Protein AF-A0A915AZ30-F1 (afdb_monomer_lite)

InterPro domains:
  IPR016017 GDNF/GAS1 [PF02351] (25-98)

Secondary structure (DSSP, 8-state):
-TTHHHHHHHHHHTT--TTTSPPBHHHHHHHHHHSHHHHHHHHHHHHHHHHHHHTT---HHHHHHHHHHHTSTTHHHHHT-B--TTS-HHHHHIIIIIIHHHHS-------------------------------------HHHHHHHHHHHHHHHHHHHH-

Radius of gyration: 26.69 Å; chains: 1; bounding box: 42×58×84 Å

Foldseek 3Di:
DVVVVVVVVVCVVVVVDPVPRQAALVNLVVQLCVDPQLVVLVVVLCVPPQVCLQVLHDDPVSLVSLVSSCPDPSNVSNLRHDDDPPDDPVSCCSVVRRNVSNPDPPPPPPPPPDPDDDDDDDDDDDDDDDDPDPPDDDPDPVVVVVVVVVVVVVVVVVVVVD

Sequence (162 aa):
DASCIPGRHELEICHLLVSRSPVHCNLAKLACEADLQCNAKWEVFVSECEADATHAQCNKKCRDRLAQTFATKQGAALAQCTCTTRDDKLCENLKNVVLRACTTPVVQEVTPMDNSVIEHAPSGTVSPNDSTGSATLPVVPHFVAFASLCVLLLFRWSLSIY

pLDDT: mean 76.43, std 20.73, range [31.33, 98.31]

Organism: Parascaris univalens (NCBI:txid6257)

Structure (mmCIF, N/CA/C/O backbone):
data_AF-A0A915AZ30-F1
#
_entry.id   AF-A0A915AZ30-F1
#
loop_
_atom_site.group_PDB
_atom_site.id
_atom_site.type_symbol
_atom_site.label_atom_id
_atom_site.label_alt_id
_atom_site.label_comp_id
_atom_site.label_asym_id
_atom_site.label_entity_id
_atom_site.label_seq_id
_atom_site.pdbx_PDB_ins_code
_atom_site.Cartn_x
_atom_site.Cartn_y
_atom_site.Cartn_z
_atom_site.occupancy
_atom_site.B_iso_or_equiv
_atom_site.auth_seq_id
_atom_site.auth_comp_id
_atom_site.auth_asym_id
_atom_site.auth_atom_id
_atom_site.pdbx_PDB_model_num
ATOM 1 N N . ASP A 1 1 ? 13.829 -17.449 -25.001 1.00 70.75 1 ASP A N 1
ATOM 2 C CA . ASP A 1 1 ? 14.588 -17.329 -26.254 1.00 70.75 1 ASP A CA 1
ATOM 3 C C . ASP A 1 1 ? 15.964 -16.738 -25.975 1.00 70.75 1 ASP A C 1
ATOM 5 O O . ASP A 1 1 ? 16.046 -15.789 -25.197 1.00 70.75 1 ASP A O 1
ATOM 9 N N . ALA A 1 2 ? 17.038 -17.311 -26.524 1.00 78.62 2 ALA A N 1
ATOM 10 C CA . ALA A 1 2 ? 18.416 -16.864 -26.250 1.00 78.62 2 ALA A CA 1
ATOM 11 C C . ALA A 1 2 ? 18.699 -15.459 -26.822 1.00 78.62 2 ALA A C 1
ATOM 13 O O . ALA A 1 2 ? 19.493 -14.699 -26.273 1.00 78.62 2 ALA A O 1
ATOM 14 N N . SER A 1 3 ? 17.958 -15.083 -27.863 1.00 84.69 3 SER A N 1
ATOM 15 C CA . SER A 1 3 ? 17.921 -13.748 -28.467 1.00 84.69 3 SER A CA 1
ATOM 16 C C . SER A 1 3 ? 17.399 -12.653 -27.525 1.00 84.69 3 SER A C 1
ATOM 18 O O . SER A 1 3 ? 17.733 -11.485 -27.694 1.00 84.69 3 SER A O 1
ATOM 20 N N . CYS A 1 4 ? 16.617 -13.010 -26.501 1.00 85.81 4 CYS A N 1
ATOM 21 C CA . CYS A 1 4 ? 16.053 -12.060 -25.536 1.00 85.81 4 CYS A CA 1
ATOM 22 C C . CYS A 1 4 ? 17.045 -11.677 -24.416 1.00 85.81 4 CYS A C 1
ATOM 24 O O . CYS A 1 4 ? 16.866 -10.659 -23.749 1.00 85.81 4 CYS A O 1
ATOM 26 N N . ILE A 1 5 ? 18.101 -12.471 -24.197 1.00 86.06 5 ILE A N 1
ATOM 27 C CA . ILE A 1 5 ? 19.036 -12.296 -23.072 1.00 86.06 5 ILE A CA 1
ATOM 28 C C . ILE A 1 5 ? 19.801 -10.960 -23.138 1.00 86.06 5 ILE A C 1
ATOM 30 O O . ILE A 1 5 ? 19.812 -10.268 -22.118 1.00 86.06 5 ILE A O 1
ATOM 34 N N . PRO A 1 6 ? 20.390 -10.551 -24.285 1.00 86.94 6 PRO A N 1
ATOM 35 C CA . PRO A 1 6 ? 21.148 -9.302 -24.360 1.00 86.94 6 PRO A CA 1
ATOM 36 C C . PRO A 1 6 ? 20.247 -8.085 -24.145 1.00 86.94 6 PRO A C 1
ATOM 38 O O . PRO A 1 6 ? 20.546 -7.241 -23.311 1.00 86.94 6 PRO A O 1
ATOM 41 N N . GLY A 1 7 ? 19.082 -8.047 -24.804 1.00 84.44 7 GLY A N 1
ATOM 42 C CA . GLY A 1 7 ? 18.122 -6.952 -24.641 1.00 84.44 7 GLY A CA 1
ATOM 43 C C . GLY A 1 7 ? 17.619 -6.820 -23.204 1.00 84.44 7 GLY A C 1
ATOM 44 O O . GLY A 1 7 ? 17.516 -5.717 -22.679 1.00 84.44 7 GLY A O 1
ATOM 45 N N . ARG A 1 8 ? 17.376 -7.942 -22.518 1.00 83.19 8 ARG A N 1
ATOM 46 C CA . ARG A 1 8 ? 17.029 -7.918 -21.095 1.00 83.19 8 ARG A CA 1
ATOM 47 C C . ARG A 1 8 ? 18.175 -7.366 -20.239 1.00 83.19 8 ARG A C 1
ATOM 49 O O . ARG A 1 8 ? 17.909 -6.591 -19.332 1.00 83.19 8 ARG A O 1
ATOM 56 N N . HIS A 1 9 ? 19.424 -7.735 -20.511 1.00 83.12 9 HIS A N 1
ATOM 57 C CA . HIS A 1 9 ? 20.568 -7.246 -19.738 1.00 83.12 9 HIS A CA 1
ATOM 58 C C . HIS A 1 9 ? 20.753 -5.726 -19.868 1.00 83.12 9 HIS A C 1
ATOM 60 O O . HIS A 1 9 ? 20.906 -5.044 -18.860 1.00 83.12 9 HIS A O 1
ATOM 66 N N . GLU A 1 10 ? 20.633 -5.184 -21.081 1.00 87.44 10 GLU A N 1
ATOM 67 C CA . GLU A 1 10 ? 20.714 -3.735 -21.324 1.00 87.44 10 GLU A CA 1
ATOM 68 C C . GLU A 1 10 ? 19.597 -2.968 -20.601 1.00 87.44 10 GLU A C 1
ATOM 70 O O . GLU A 1 10 ? 19.836 -1.982 -19.903 1.00 87.44 10 GLU A O 1
ATOM 75 N N . LEU A 1 11 ? 18.359 -3.462 -20.691 1.00 84.56 11 LEU A N 1
ATOM 76 C CA . LEU A 1 11 ? 17.225 -2.857 -19.989 1.00 84.56 11 LEU A CA 1
ATOM 77 C C . LEU A 1 11 ? 17.378 -2.940 -18.461 1.00 84.56 11 LEU A C 1
ATOM 79 O O . LEU A 1 11 ? 16.892 -2.067 -17.744 1.00 84.56 11 LEU A O 1
ATOM 83 N N . GLU A 1 12 ? 18.039 -3.979 -17.954 1.00 75.25 12 GLU A N 1
ATOM 84 C CA . GLU A 1 12 ? 18.339 -4.144 -16.533 1.00 75.25 12 GLU A CA 1
ATOM 85 C C . GLU A 1 12 ? 19.362 -3.111 -16.047 1.00 75.25 12 GLU A C 1
ATOM 87 O O . GLU A 1 12 ? 19.132 -2.468 -15.025 1.00 75.25 12 GLU A O 1
ATOM 92 N N . ILE A 1 13 ? 20.443 -2.902 -16.808 1.00 81.19 13 ILE A N 1
ATOM 93 C CA . ILE A 1 13 ? 21.480 -1.894 -16.526 1.00 81.19 13 ILE A CA 1
ATOM 94 C C . ILE A 1 13 ? 20.877 -0.485 -16.502 1.00 81.19 13 ILE A C 1
ATOM 96 O O . ILE A 1 13 ? 21.208 0.332 -15.642 1.00 81.19 13 ILE A O 1
ATOM 100 N N . CYS A 1 14 ? 19.946 -0.203 -17.413 1.00 77.38 14 CYS A N 1
ATOM 101 C CA . CYS A 1 14 ? 19.249 1.077 -17.467 1.00 77.38 14 CYS A CA 1
ATOM 102 C C . CYS A 1 14 ? 18.083 1.200 -16.466 1.00 77.38 14 CYS A C 1
ATOM 104 O O . CYS A 1 14 ? 17.373 2.203 -16.503 1.00 77.38 14 CYS A O 1
ATOM 106 N N . HIS A 1 15 ? 17.868 0.219 -15.579 1.00 65.62 15 HIS A N 1
ATOM 107 C CA . HIS A 1 15 ? 16.742 0.166 -14.631 1.00 65.62 15 HIS A CA 1
ATOM 108 C C . HIS A 1 15 ? 15.355 0.288 -15.292 1.00 65.62 15 HIS A C 1
ATOM 110 O O . HIS A 1 15 ? 14.387 0.721 -14.668 1.00 65.62 15 HIS A O 1
ATOM 116 N N . LEU A 1 16 ? 15.242 -0.120 -16.557 1.00 70.69 16 LEU A N 1
ATOM 117 C CA . LEU A 1 16 ? 14.001 -0.105 -17.333 1.00 70.69 16 LEU A CA 1
ATOM 118 C C . LEU A 1 16 ? 13.181 -1.388 -17.143 1.00 70.69 16 LEU A C 1
ATOM 120 O O . LEU A 1 16 ? 12.019 -1.452 -17.543 1.00 70.69 16 LEU A O 1
ATOM 124 N N . LEU A 1 17 ? 13.763 -2.418 -16.522 1.00 65.50 17 LEU A N 1
ATOM 125 C CA . LEU A 1 17 ? 13.043 -3.638 -16.179 1.00 65.50 17 LEU A CA 1
ATOM 126 C C . LEU A 1 17 ? 12.363 -3.543 -14.815 1.00 65.50 17 LEU A C 1
ATOM 128 O O . LEU A 1 17 ? 13.000 -3.582 -13.760 1.00 65.50 17 LEU A O 1
ATOM 132 N N . VAL A 1 18 ? 11.031 -3.570 -14.861 1.00 56.25 18 VAL A N 1
ATOM 133 C CA . VAL A 1 18 ? 10.137 -3.702 -13.698 1.00 56.25 18 VAL A CA 1
ATOM 134 C C . VAL A 1 18 ? 10.453 -4.947 -12.855 1.00 56.25 18 VAL A C 1
ATOM 136 O O . VAL A 1 18 ? 10.192 -4.956 -11.661 1.00 56.25 18 VAL A O 1
ATOM 139 N N . SER A 1 19 ? 11.060 -5.991 -13.434 1.00 56.84 19 SER A N 1
ATOM 140 C CA . SER A 1 19 ? 11.362 -7.242 -12.721 1.00 56.84 19 SER A CA 1
ATOM 141 C C . SER A 1 19 ? 12.522 -7.155 -11.723 1.00 56.84 19 SER A C 1
ATOM 143 O O . SER A 1 19 ? 12.699 -8.092 -10.948 1.00 56.84 19 SER A O 1
ATOM 145 N N . ARG A 1 20 ? 13.333 -6.087 -11.749 1.00 55.16 20 ARG A N 1
ATOM 146 C CA . ARG A 1 20 ? 14.473 -5.918 -10.825 1.00 55.16 20 ARG A CA 1
ATOM 147 C C . ARG A 1 20 ? 14.522 -4.564 -10.122 1.00 55.16 20 ARG A C 1
ATOM 149 O O . ARG A 1 20 ? 15.263 -4.425 -9.153 1.00 55.16 20 ARG A O 1
ATOM 156 N N . SER A 1 21 ? 13.760 -3.582 -10.601 1.00 59.19 21 SER A N 1
ATOM 157 C CA . SER A 1 21 ? 13.688 -2.270 -9.965 1.00 59.19 21 SER A CA 1
ATOM 158 C C . SER A 1 21 ? 12.711 -2.318 -8.789 1.00 59.19 21 SER A C 1
ATOM 160 O O . SER A 1 21 ? 11.593 -2.819 -8.954 1.00 59.19 21 SER A O 1
ATOM 162 N N . PRO A 1 22 ? 13.099 -1.842 -7.595 1.00 66.38 22 PRO A N 1
ATOM 163 C CA . PRO A 1 22 ? 12.186 -1.821 -6.470 1.00 66.38 22 PRO A CA 1
ATOM 164 C C . PRO A 1 22 ? 11.018 -0.878 -6.791 1.00 66.38 22 PRO A C 1
ATOM 166 O O . PRO A 1 22 ? 11.202 0.235 -7.285 1.00 66.38 22 PRO A O 1
ATOM 169 N N . VAL A 1 23 ? 9.788 -1.345 -6.568 1.00 82.88 23 VAL A N 1
ATOM 170 C CA . VAL A 1 23 ? 8.595 -0.569 -6.920 1.00 82.88 23 VAL A CA 1
ATOM 171 C C . VAL A 1 23 ? 8.519 0.648 -6.005 1.00 82.88 23 VAL A C 1
ATOM 173 O O . VAL A 1 23 ? 8.449 0.510 -4.785 1.00 82.88 23 VAL A O 1
ATOM 176 N N . HIS A 1 24 ? 8.518 1.851 -6.576 1.00 89.88 24 HIS A N 1
ATOM 177 C CA . HIS A 1 24 ? 8.364 3.070 -5.786 1.00 89.88 24 HIS A CA 1
ATOM 178 C C . HIS A 1 24 ? 6.981 3.118 -5.128 1.00 89.88 24 HIS A C 1
ATOM 180 O O . HIS A 1 24 ? 5.984 2.791 -5.774 1.00 89.88 24 HIS A O 1
ATOM 186 N N . CYS A 1 25 ? 6.885 3.559 -3.871 1.00 92.69 25 CYS A N 1
ATOM 187 C CA . CYS A 1 25 ? 5.602 3.553 -3.153 1.00 92.69 25 CYS A CA 1
ATOM 188 C C . CYS A 1 25 ? 4.522 4.400 -3.825 1.00 92.69 25 CYS A C 1
ATOM 190 O O . CYS A 1 25 ? 3.367 3.985 -3.859 1.00 92.69 25 CYS A O 1
ATOM 192 N N . ASN A 1 26 ? 4.893 5.527 -4.436 1.00 89.75 26 ASN A N 1
ATOM 193 C CA . ASN A 1 26 ? 3.957 6.342 -5.210 1.00 89.75 26 ASN A CA 1
ATOM 194 C C . ASN A 1 26 ? 3.383 5.561 -6.401 1.00 89.75 26 ASN A C 1
ATOM 196 O O . ASN A 1 26 ? 2.173 5.557 -6.614 1.00 89.75 26 ASN A O 1
ATOM 200 N N . LEU A 1 27 ? 4.233 4.841 -7.139 1.00 90.56 27 LEU A N 1
ATOM 201 C CA . LEU A 1 27 ? 3.795 4.019 -8.266 1.00 90.56 27 LEU A CA 1
ATOM 202 C C . LEU A 1 27 ? 2.942 2.833 -7.802 1.00 90.56 27 LEU A C 1
ATOM 204 O O . LEU A 1 27 ? 1.907 2.556 -8.401 1.00 90.56 27 LEU A O 1
ATOM 208 N N . ALA A 1 28 ? 3.342 2.157 -6.723 1.00 93.06 28 ALA A N 1
ATOM 209 C CA . ALA A 1 28 ? 2.577 1.053 -6.153 1.00 93.06 28 ALA A CA 1
ATOM 210 C C . ALA A 1 28 ? 1.191 1.504 -5.670 1.00 93.06 28 ALA A C 1
ATOM 212 O O . ALA A 1 28 ? 0.201 0.810 -5.897 1.00 93.06 28 ALA A O 1
ATOM 213 N N . LYS A 1 29 ? 1.109 2.685 -5.046 1.00 94.56 29 LYS A N 1
ATOM 214 C CA . LYS A 1 29 ? -0.154 3.287 -4.611 1.00 94.56 29 LYS A CA 1
ATOM 215 C C . LYS A 1 29 ? -1.043 3.608 -5.806 1.00 94.56 29 LYS A C 1
ATOM 217 O O . LYS A 1 29 ? -2.190 3.184 -5.811 1.00 94.56 29 LYS A O 1
ATOM 222 N N . LEU A 1 30 ? -0.508 4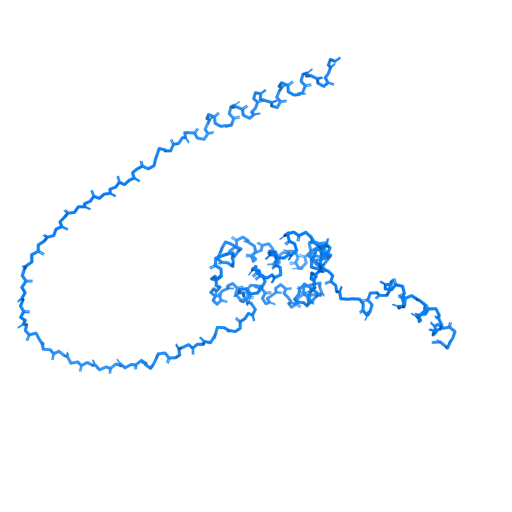.254 -6.843 1.00 93.94 30 LEU A N 1
ATOM 223 C CA . LEU A 1 30 ? -1.261 4.540 -8.070 1.00 93.94 30 LEU A CA 1
ATOM 224 C C . LEU A 1 30 ? -1.761 3.261 -8.753 1.00 93.94 30 LEU A C 1
ATOM 226 O O . LEU A 1 30 ? -2.904 3.201 -9.196 1.00 93.94 30 LEU A O 1
ATOM 230 N N . ALA A 1 31 ? -0.931 2.216 -8.810 1.00 94.56 31 ALA A N 1
ATOM 231 C CA . ALA A 1 31 ? -1.331 0.922 -9.355 1.00 94.56 31 ALA A CA 1
ATOM 232 C C . ALA A 1 31 ? -2.441 0.260 -8.522 1.00 94.56 31 ALA A C 1
ATOM 234 O O . ALA A 1 31 ? -3.351 -0.341 -9.088 1.00 94.56 31 ALA A O 1
ATOM 235 N N . CYS A 1 32 ? -2.389 0.387 -7.193 1.00 96.44 32 CYS A N 1
ATOM 236 C CA . CYS A 1 32 ? -3.454 -0.068 -6.303 1.00 96.44 32 CYS A CA 1
ATOM 237 C C . CYS A 1 32 ? -4.745 0.733 -6.503 1.00 96.44 32 CYS A C 1
ATOM 239 O O . CYS A 1 32 ? -5.817 0.151 -6.591 1.00 96.44 32 CYS A O 1
ATOM 241 N N . GLU A 1 33 ? -4.653 2.055 -6.632 1.00 96.44 33 GLU A N 1
ATOM 242 C CA . GLU A 1 33 ? -5.808 2.928 -6.857 1.00 96.44 33 GLU A CA 1
ATOM 243 C C . GLU A 1 33 ? -6.468 2.691 -8.222 1.00 96.44 33 GLU A C 1
ATOM 245 O O . GLU A 1 33 ? -7.680 2.830 -8.351 1.00 96.44 33 GLU A O 1
ATOM 250 N N . ALA A 1 34 ? -5.692 2.274 -9.225 1.00 96.81 34 ALA A N 1
ATOM 251 C CA . ALA A 1 34 ? -6.204 1.897 -10.539 1.00 96.81 34 ALA A CA 1
ATOM 252 C C . ALA A 1 34 ? -6.850 0.495 -10.579 1.00 96.81 34 ALA A C 1
ATOM 254 O O . ALA A 1 34 ? -7.598 0.194 -11.510 1.00 96.81 34 ALA A O 1
ATOM 255 N N . ASP A 1 35 ? -6.567 -0.376 -9.605 1.00 97.31 35 ASP A N 1
ATOM 256 C CA . ASP A 1 35 ? -7.172 -1.705 -9.495 1.00 97.31 35 ASP A CA 1
ATOM 257 C C . ASP A 1 35 ? -8.383 -1.666 -8.561 1.00 97.31 35 ASP A C 1
ATOM 259 O O . ASP A 1 35 ? -8.254 -1.385 -7.375 1.00 97.31 35 ASP A O 1
ATOM 263 N N . LEU A 1 36 ? -9.568 -2.001 -9.080 1.00 97.69 36 LEU A N 1
ATOM 264 C CA . LEU A 1 36 ? -10.829 -1.887 -8.337 1.00 97.69 36 LEU A CA 1
ATOM 265 C C . LEU A 1 36 ? -10.808 -2.629 -6.988 1.00 97.69 36 LEU A C 1
ATOM 267 O O . LEU A 1 36 ? -11.344 -2.131 -5.999 1.00 97.69 36 LEU A O 1
ATOM 271 N N . GLN A 1 37 ? -10.207 -3.823 -6.932 1.00 97.69 37 GLN A N 1
ATOM 272 C CA . GLN A 1 37 ? -10.176 -4.612 -5.699 1.00 97.69 37 GLN A CA 1
ATOM 273 C C . GLN A 1 37 ? -9.205 -4.016 -4.681 1.00 97.69 37 GLN A C 1
ATOM 275 O O . GLN A 1 37 ? -9.537 -3.934 -3.497 1.00 97.69 37 GLN A O 1
ATOM 280 N N . CYS A 1 38 ? -8.021 -3.600 -5.131 1.00 97.75 38 CYS A N 1
ATOM 281 C CA . CYS A 1 38 ? -7.031 -2.967 -4.270 1.00 97.75 38 CYS A CA 1
ATOM 282 C C . CYS A 1 38 ? -7.529 -1.617 -3.756 1.00 97.75 38 CYS A C 1
ATOM 284 O O . CYS A 1 38 ? -7.524 -1.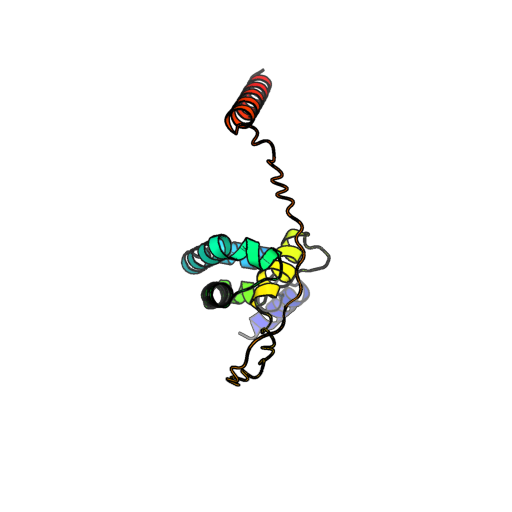403 -2.545 1.00 97.75 38 CYS A O 1
ATOM 286 N N . ASN A 1 39 ? -8.045 -0.761 -4.640 1.00 98.12 39 ASN A N 1
ATOM 287 C CA . ASN A 1 39 ? -8.594 0.545 -4.297 1.00 98.12 39 ASN A CA 1
ATOM 288 C C . ASN A 1 39 ? -9.710 0.435 -3.249 1.00 98.12 39 ASN A C 1
ATOM 290 O O . ASN A 1 39 ? -9.615 1.073 -2.206 1.00 98.12 39 ASN A O 1
ATOM 294 N N . ALA A 1 40 ? -10.692 -0.452 -3.445 1.00 98.31 40 ALA A N 1
ATOM 295 C CA . ALA A 1 40 ? -11.786 -0.611 -2.488 1.00 98.31 40 ALA A CA 1
ATOM 296 C C . ALA A 1 40 ? -11.298 -1.008 -1.081 1.00 98.31 40 ALA A C 1
ATOM 298 O O . ALA A 1 40 ? -11.836 -0.556 -0.073 1.00 98.31 40 ALA A O 1
ATOM 299 N N . LYS A 1 41 ? -10.269 -1.860 -0.983 1.00 98.00 41 LYS A N 1
ATOM 300 C CA . LYS A 1 41 ? -9.671 -2.237 0.310 1.00 98.00 41 LYS A CA 1
ATOM 301 C C . LYS A 1 41 ? -8.811 -1.117 0.893 1.00 98.00 41 LYS A C 1
ATOM 303 O O . LYS A 1 41 ? -8.864 -0.871 2.099 1.00 98.00 41 LYS A O 1
ATOM 308 N N . TRP A 1 42 ? -8.060 -0.430 0.039 1.00 97.50 42 TRP A N 1
ATOM 309 C CA . TRP A 1 42 ? -7.222 0.704 0.401 1.00 97.50 42 TRP A CA 1
ATOM 310 C C . TRP A 1 42 ? -8.042 1.865 0.969 1.00 97.50 42 TRP A C 1
ATOM 312 O O . TRP A 1 42 ? -7.703 2.361 2.036 1.00 97.50 42 TRP A O 1
ATOM 322 N N . GLU A 1 43 ? -9.161 2.237 0.348 1.00 97.88 43 GLU A N 1
ATOM 323 C CA . GLU A 1 43 ? -10.031 3.318 0.832 1.00 97.88 43 GLU A CA 1
ATOM 324 C C . GLU A 1 43 ? -10.660 3.008 2.196 1.00 97.88 43 GLU A C 1
ATOM 326 O O . GLU A 1 43 ? -10.756 3.886 3.058 1.00 97.88 43 GLU A O 1
ATOM 331 N N . VAL A 1 44 ? -11.031 1.748 2.447 1.00 97.69 44 VAL A N 1
ATOM 332 C CA . VAL A 1 44 ? -11.508 1.323 3.774 1.00 97.69 44 VAL A CA 1
ATOM 333 C C . VAL A 1 44 ? -10.392 1.438 4.814 1.00 97.69 44 VAL A C 1
ATOM 335 O O . VAL A 1 44 ? -10.637 1.891 5.926 1.00 97.69 44 VAL A O 1
ATOM 338 N N . PHE A 1 45 ? -9.158 1.058 4.472 1.00 96.94 45 PHE A N 1
ATOM 339 C CA . PHE A 1 45 ? -8.022 1.263 5.372 1.00 96.94 45 PHE A CA 1
ATOM 340 C C . PHE A 1 45 ? -7.781 2.754 5.643 1.00 96.94 45 PHE A C 1
ATOM 342 O O . PHE A 1 45 ? -7.683 3.148 6.799 1.00 96.94 45 PHE A O 1
ATOM 349 N N . VAL A 1 46 ? -7.726 3.587 4.604 1.00 96.19 46 VAL A N 1
ATOM 350 C CA . VAL A 1 46 ? -7.452 5.023 4.740 1.00 96.19 46 VAL A CA 1
ATOM 351 C C . VAL A 1 46 ? -8.516 5.704 5.605 1.00 96.19 46 VAL A C 1
ATOM 353 O O . VAL A 1 46 ? -8.184 6.362 6.587 1.00 96.19 46 VAL A O 1
ATOM 356 N N . SER A 1 47 ? -9.796 5.465 5.315 1.00 97.00 47 SER A N 1
ATOM 357 C CA . SER A 1 47 ? -10.911 6.081 6.048 1.00 97.00 47 SER A CA 1
ATOM 358 C C . SER A 1 47 ? -10.995 5.672 7.520 1.00 97.00 47 SER A C 1
ATOM 360 O O . SER A 1 47 ? -11.380 6.489 8.354 1.00 97.00 47 SER A O 1
ATOM 362 N N . GLU A 1 48 ? -10.651 4.426 7.855 1.00 95.50 48 GLU A N 1
ATOM 363 C CA . GLU A 1 48 ? -10.771 3.922 9.226 1.00 95.50 48 GLU A CA 1
ATOM 364 C C . GLU A 1 48 ? -9.483 4.064 10.051 1.00 95.50 48 GLU A C 1
ATOM 366 O O . GLU A 1 48 ? -9.564 4.032 11.276 1.00 95.50 48 GLU A O 1
ATOM 371 N N . CYS A 1 49 ? -8.310 4.148 9.412 1.00 96.06 49 CYS A N 1
ATOM 372 C CA . CYS A 1 49 ? -7.033 3.860 10.074 1.00 96.06 49 CYS A CA 1
ATOM 373 C C . CYS A 1 49 ? -5.874 4.802 9.736 1.00 96.06 49 CYS A C 1
ATOM 375 O O . CYS A 1 49 ? -4.846 4.721 10.407 1.00 96.06 49 CYS A O 1
ATOM 377 N N . GLU A 1 50 ? -5.984 5.678 8.731 1.00 93.69 50 GLU A N 1
ATOM 378 C CA . GLU A 1 50 ? -4.873 6.572 8.359 1.00 93.69 50 GLU A CA 1
ATOM 379 C C . GLU A 1 50 ? -4.486 7.515 9.505 1.00 93.69 50 GLU A C 1
ATOM 381 O O . GLU A 1 50 ? -3.297 7.713 9.770 1.00 93.69 50 GLU A O 1
ATOM 386 N N . ALA A 1 51 ? -5.479 8.053 10.219 1.00 93.56 51 ALA A N 1
ATOM 387 C CA . ALA A 1 51 ? -5.252 8.924 11.367 1.00 93.56 51 ALA A CA 1
ATOM 388 C C . ALA A 1 51 ? -4.463 8.194 12.466 1.00 93.56 51 ALA A C 1
ATOM 390 O O . ALA A 1 51 ? -3.388 8.652 12.852 1.00 93.56 51 ALA A O 1
ATOM 391 N N . ASP A 1 52 ? -4.935 7.019 12.896 1.00 92.44 52 ASP A N 1
ATOM 392 C CA . ASP A 1 52 ? -4.258 6.186 13.897 1.00 92.44 52 ASP A CA 1
ATOM 393 C C . ASP A 1 52 ? -2.816 5.870 13.461 1.00 92.44 52 ASP A C 1
ATOM 395 O O . ASP A 1 52 ? -1.861 6.105 14.211 1.00 92.44 52 ASP A O 1
ATOM 399 N N . ALA A 1 53 ? -2.641 5.413 12.215 1.00 89.31 53 ALA A N 1
ATOM 400 C CA . ALA A 1 53 ? -1.340 5.041 11.666 1.00 89.31 53 ALA A CA 1
ATOM 401 C C . ALA A 1 53 ? -0.365 6.230 11.623 1.00 89.31 53 ALA A C 1
ATOM 403 O O . ALA A 1 53 ? 0.828 6.066 11.890 1.00 89.31 53 ALA A O 1
ATOM 404 N N . THR A 1 54 ? -0.869 7.441 11.366 1.00 90.50 54 THR A N 1
ATOM 405 C CA . THR A 1 54 ? -0.082 8.684 11.395 1.00 90.50 54 THR A CA 1
ATOM 406 C C . THR A 1 54 ? 0.457 9.001 12.792 1.00 90.50 54 THR A C 1
ATOM 408 O O . THR A 1 54 ? 1.549 9.553 12.929 1.00 90.50 54 THR A O 1
ATOM 411 N N . HIS A 1 55 ? -0.255 8.583 13.838 1.00 90.12 55 HIS A N 1
ATOM 412 C CA . HIS A 1 55 ? 0.170 8.701 15.234 1.00 90.12 55 HIS A CA 1
ATOM 413 C C . HIS A 1 55 ? 0.984 7.494 15.731 1.00 90.12 55 HIS A C 1
ATOM 415 O O . HIS A 1 55 ? 1.166 7.335 16.937 1.00 90.12 55 HIS A O 1
ATOM 421 N N . ALA A 1 56 ? 1.478 6.643 14.819 1.00 85.81 56 ALA A N 1
ATOM 422 C CA . ALA A 1 56 ? 2.156 5.380 15.125 1.00 85.81 56 ALA A CA 1
ATOM 423 C C . ALA A 1 56 ? 1.308 4.410 15.972 1.00 85.81 56 ALA A C 1
ATOM 425 O O . ALA A 1 56 ? 1.834 3.495 16.608 1.00 85.81 56 ALA A O 1
ATOM 426 N N . GLN A 1 57 ? -0.013 4.587 15.962 1.00 87.56 57 GLN A N 1
ATOM 427 C CA . GLN A 1 57 ? -0.960 3.691 16.599 1.00 87.56 57 GLN A CA 1
ATOM 428 C C . GLN A 1 57 ? -1.561 2.802 15.516 1.00 87.56 57 GLN A C 1
ATOM 430 O O . GLN A 1 57 ? -2.063 3.268 14.503 1.00 87.56 57 GLN A O 1
ATOM 435 N N . CYS A 1 58 ? -1.514 1.489 15.698 1.00 91.69 58 CYS A N 1
ATOM 436 C CA . CYS A 1 58 ? -2.239 0.601 14.805 1.00 91.69 58 CYS A CA 1
ATOM 437 C C . CYS A 1 58 ? -2.876 -0.517 15.607 1.00 91.69 58 CYS A C 1
ATOM 439 O O . CYS A 1 58 ? -2.196 -1.397 16.136 1.00 91.69 58 CYS A O 1
ATOM 441 N N . ASN A 1 59 ? -4.201 -0.472 15.717 1.00 92.00 59 ASN A N 1
ATOM 442 C CA . ASN A 1 59 ? -4.976 -1.511 16.379 1.00 92.00 59 ASN A CA 1
ATOM 443 C C . ASN A 1 59 ? -5.086 -2.768 15.485 1.00 92.00 59 ASN A C 1
ATOM 445 O O . ASN A 1 59 ? -4.707 -2.772 14.311 1.00 92.00 59 ASN A O 1
ATOM 449 N N . LYS A 1 60 ? -5.617 -3.867 16.036 1.00 93.88 60 LYS A N 1
ATOM 450 C CA . LYS A 1 60 ? -5.765 -5.125 15.283 1.00 93.88 60 LYS A CA 1
ATOM 451 C C . LYS A 1 60 ? -6.643 -4.963 14.035 1.00 93.88 60 LYS A C 1
ATOM 453 O O . LYS A 1 60 ? -6.292 -5.500 12.991 1.00 93.88 60 LYS A O 1
ATOM 458 N N . LYS A 1 61 ? -7.739 -4.201 14.128 1.00 94.19 61 LYS A N 1
ATOM 459 C CA . LYS A 1 61 ? -8.652 -3.946 13.002 1.00 94.19 61 LYS A CA 1
ATOM 460 C C . LYS A 1 61 ? -7.894 -3.311 11.833 1.00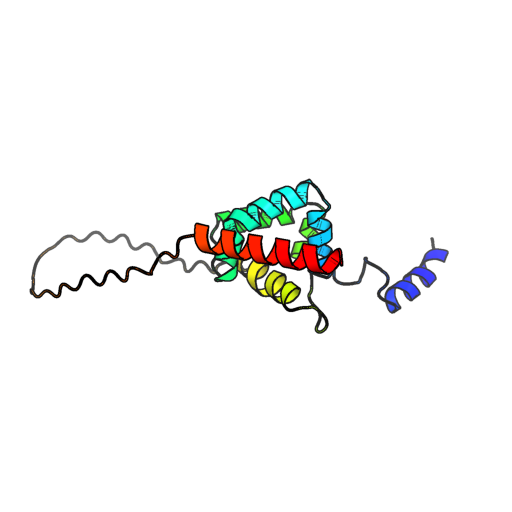 94.19 61 LYS A C 1
ATOM 462 O O . LYS A 1 61 ? -8.015 -3.788 10.711 1.00 94.19 61 LYS A O 1
ATOM 467 N N . CYS A 1 62 ? -7.070 -2.304 12.099 1.00 95.50 62 CYS A N 1
ATOM 468 C CA . CYS A 1 62 ? -6.295 -1.596 11.086 1.00 95.50 62 CYS A CA 1
ATOM 469 C C . CYS A 1 62 ? -5.216 -2.459 10.437 1.00 95.50 62 CYS A C 1
ATOM 471 O O . CYS A 1 62 ? -5.065 -2.427 9.216 1.00 95.50 62 CYS A O 1
ATOM 473 N N . ARG A 1 63 ? -4.543 -3.312 11.219 1.00 95.00 63 ARG A N 1
ATOM 474 C CA . ARG A 1 63 ? -3.635 -4.326 10.664 1.00 95.00 63 ARG A CA 1
ATOM 475 C C . ARG A 1 63 ? -4.369 -5.298 9.745 1.00 95.00 63 ARG A C 1
ATOM 477 O O . ARG A 1 63 ? -3.892 -5.566 8.648 1.00 95.00 63 ARG A O 1
ATOM 484 N N . ASP A 1 64 ? -5.548 -5.768 10.152 1.00 95.88 64 ASP A N 1
ATOM 485 C CA . ASP A 1 64 ? -6.361 -6.683 9.345 1.00 95.88 64 ASP A CA 1
ATOM 486 C C . ASP A 1 64 ? -6.846 -6.006 8.044 1.00 95.88 64 ASP A C 1
ATOM 488 O O . ASP A 1 64 ? -6.844 -6.634 6.986 1.00 95.88 64 ASP A O 1
ATOM 492 N N . ARG A 1 65 ? -7.234 -4.721 8.088 1.00 96.25 65 ARG A N 1
ATOM 493 C CA . ARG A 1 65 ? -7.606 -3.937 6.892 1.00 96.25 65 ARG A CA 1
ATOM 494 C C . ARG A 1 65 ? -6.432 -3.775 5.936 1.00 96.25 65 ARG A C 1
ATOM 496 O O . ARG A 1 65 ? -6.578 -4.067 4.752 1.00 96.25 65 ARG A O 1
ATOM 503 N N . LEU A 1 66 ? -5.268 -3.380 6.448 1.00 96.06 66 LEU A N 1
ATOM 504 C CA . LEU A 1 66 ? -4.079 -3.204 5.621 1.00 96.06 66 LEU A CA 1
ATOM 505 C C . LEU A 1 66 ? -3.608 -4.533 5.013 1.00 96.06 66 LEU A C 1
ATOM 507 O O . LEU A 1 66 ? -3.273 -4.589 3.832 1.00 96.06 66 LEU A O 1
ATOM 511 N N . ALA A 1 67 ? -3.661 -5.623 5.783 1.00 96.19 67 ALA A N 1
ATOM 512 C CA . ALA A 1 67 ? -3.352 -6.962 5.293 1.00 96.19 67 ALA A CA 1
ATOM 513 C C . ALA A 1 67 ? -4.295 -7.397 4.158 1.00 96.19 67 ALA A C 1
ATOM 515 O O . ALA A 1 67 ? -3.840 -7.991 3.182 1.00 96.19 67 ALA A O 1
ATOM 516 N N . GLN A 1 68 ? -5.590 -7.064 4.237 1.00 96.69 68 GLN A N 1
ATOM 517 C CA . GLN A 1 68 ? -6.529 -7.316 3.137 1.00 96.69 68 GLN A CA 1
ATOM 518 C C . GLN A 1 68 ? -6.168 -6.532 1.876 1.00 96.69 68 GLN A C 1
ATOM 520 O O . GLN A 1 68 ? -6.276 -7.083 0.783 1.00 96.69 68 GLN A O 1
ATOM 525 N N . THR A 1 69 ? -5.723 -5.280 2.010 1.00 96.94 69 THR A N 1
ATOM 526 C CA . THR A 1 69 ? -5.228 -4.506 0.866 1.00 96.94 69 THR A CA 1
ATOM 527 C C . THR A 1 69 ? -4.012 -5.183 0.247 1.00 96.94 69 THR A C 1
ATOM 529 O O . THR A 1 69 ? -3.991 -5.420 -0.959 1.00 96.94 69 THR A O 1
ATOM 532 N N . PHE A 1 70 ? -3.029 -5.573 1.060 1.00 96.25 70 PHE A N 1
ATOM 533 C CA . PHE A 1 70 ? -1.804 -6.227 0.591 1.00 96.25 70 PHE A CA 1
ATOM 534 C C . PHE A 1 70 ? -2.018 -7.610 -0.024 1.00 96.25 70 PHE A C 1
ATOM 536 O O . PHE A 1 70 ? -1.225 -8.025 -0.863 1.00 96.25 70 PHE A O 1
ATOM 543 N N . ALA A 1 71 ? -3.093 -8.307 0.343 1.00 96.50 71 ALA A N 1
ATOM 544 C CA . ALA A 1 71 ? -3.454 -9.591 -0.251 1.00 96.50 71 ALA A CA 1
ATOM 545 C C . ALA A 1 71 ? -3.957 -9.476 -1.705 1.00 96.50 71 ALA A C 1
ATOM 547 O O . ALA A 1 71 ? -4.098 -10.490 -2.388 1.00 96.50 71 ALA A O 1
ATOM 548 N N . THR A 1 72 ? -4.245 -8.267 -2.194 1.00 95.81 72 THR A N 1
ATOM 549 C CA . THR A 1 72 ? -4.646 -8.049 -3.590 1.00 95.81 72 THR A CA 1
ATOM 550 C C . THR A 1 72 ? -3.448 -8.082 -4.541 1.00 95.81 72 THR A C 1
ATOM 552 O O . THR A 1 72 ? -2.297 -7.893 -4.141 1.00 95.81 72 THR A O 1
ATOM 555 N N . LYS A 1 73 ? -3.722 -8.269 -5.841 1.00 91.56 73 LYS A N 1
ATOM 556 C CA . LYS A 1 73 ? -2.686 -8.352 -6.883 1.00 91.56 73 LYS A CA 1
ATOM 557 C C . LYS A 1 73 ? -1.750 -7.137 -6.882 1.00 91.56 73 LYS A C 1
ATOM 559 O O . LYS A 1 73 ? -0.540 -7.317 -6.968 1.00 91.56 73 LYS A O 1
ATOM 564 N N . GLN A 1 74 ? -2.304 -5.926 -6.790 1.00 93.00 74 GLN A N 1
ATOM 565 C CA . GLN A 1 74 ? -1.510 -4.691 -6.779 1.00 93.00 74 GLN A CA 1
ATOM 566 C C . GLN A 1 74 ? -1.064 -4.280 -5.371 1.00 93.00 74 GLN A C 1
ATOM 568 O O . GLN A 1 74 ? -0.024 -3.643 -5.213 1.00 93.00 74 GLN A O 1
ATOM 573 N N . GLY A 1 75 ? -1.787 -4.695 -4.330 1.00 93.50 75 GLY A N 1
ATOM 574 C CA . GLY A 1 75 ? -1.426 -4.390 -2.948 1.00 93.50 75 GLY A CA 1
ATOM 575 C C . GLY A 1 75 ? -0.142 -5.075 -2.484 1.00 93.50 75 GLY A C 1
ATOM 576 O O . GLY A 1 75 ? 0.573 -4.516 -1.656 1.00 93.50 75 GLY A O 1
ATOM 577 N N . ALA A 1 76 ? 0.210 -6.231 -3.051 1.00 92.75 76 ALA A N 1
ATOM 578 C CA . ALA A 1 76 ? 1.481 -6.892 -2.755 1.00 92.75 76 ALA A CA 1
ATOM 579 C C . ALA A 1 76 ? 2.695 -6.013 -3.121 1.00 92.75 76 ALA A C 1
ATOM 581 O O . ALA A 1 76 ? 3.675 -5.963 -2.375 1.00 92.75 76 ALA A O 1
ATOM 582 N N . ALA A 1 77 ? 2.610 -5.266 -4.229 1.00 90.75 77 ALA A N 1
ATOM 583 C CA . ALA A 1 77 ? 3.645 -4.311 -4.623 1.00 90.75 77 ALA A CA 1
ATOM 584 C C . ALA A 1 77 ? 3.708 -3.111 -3.663 1.00 90.75 77 ALA A C 1
ATOM 586 O O . ALA A 1 77 ? 4.795 -2.624 -3.360 1.00 90.75 77 ALA A O 1
ATOM 587 N N . LEU A 1 78 ? 2.559 -2.671 -3.137 1.00 92.56 78 LEU A N 1
ATOM 588 C CA . LEU A 1 78 ? 2.485 -1.610 -2.127 1.00 92.56 78 LEU A CA 1
ATOM 589 C C . LEU A 1 78 ? 3.111 -2.043 -0.793 1.00 92.56 78 LEU A C 1
ATOM 591 O O . LEU A 1 78 ? 3.767 -1.237 -0.143 1.00 92.56 78 LEU A O 1
ATOM 595 N N . ALA A 1 79 ? 2.985 -3.316 -0.414 1.00 91.69 79 ALA A N 1
ATOM 596 C CA . ALA A 1 79 ? 3.597 -3.855 0.803 1.00 91.69 79 ALA A CA 1
ATOM 597 C C . ALA A 1 79 ? 5.137 -3.846 0.769 1.00 91.69 79 ALA A C 1
ATOM 599 O O . ALA A 1 79 ? 5.785 -3.706 1.804 1.00 91.69 79 ALA A O 1
ATOM 600 N N . GLN A 1 80 ? 5.724 -4.014 -0.419 1.00 89.31 80 GLN A N 1
ATOM 601 C CA . GLN A 1 80 ? 7.175 -4.151 -0.620 1.00 89.31 80 GLN A CA 1
ATOM 602 C C . GLN A 1 80 ? 7.824 -2.898 -1.213 1.00 89.31 80 GLN A C 1
ATOM 604 O O . GLN A 1 80 ? 9.008 -2.906 -1.553 1.00 89.31 80 GLN A O 1
ATOM 609 N N . CYS A 1 81 ? 7.058 -1.820 -1.356 1.00 91.81 81 CYS A N 1
ATOM 610 C CA . CYS A 1 81 ? 7.507 -0.648 -2.077 1.00 91.81 81 CYS A CA 1
ATOM 611 C C . CYS A 1 81 ? 8.695 0.047 -1.394 1.00 91.81 81 CYS A C 1
ATOM 613 O O . CYS A 1 81 ? 8.929 -0.078 -0.186 1.00 91.81 81 CYS A O 1
ATOM 615 N N . THR A 1 82 ? 9.460 0.824 -2.155 1.00 91.12 82 THR A N 1
ATOM 616 C CA . THR A 1 82 ? 10.580 1.624 -1.647 1.00 91.12 82 THR A CA 1
ATOM 617 C C . THR A 1 82 ? 10.410 3.104 -1.923 1.00 91.12 82 THR A C 1
ATOM 619 O O . THR A 1 82 ? 9.728 3.498 -2.860 1.00 91.12 82 THR A O 1
ATOM 622 N N . CYS A 1 83 ? 11.067 3.913 -1.102 1.00 90.69 83 CYS A N 1
ATOM 623 C CA . CYS A 1 83 ? 11.299 5.320 -1.371 1.00 90.69 83 CYS A CA 1
ATOM 624 C C . CYS A 1 83 ? 12.809 5.509 -1.522 1.00 90.69 83 CYS A C 1
ATOM 626 O O . CYS A 1 83 ? 13.602 4.834 -0.859 1.00 90.69 83 CYS A O 1
ATOM 628 N N . THR A 1 84 ? 13.193 6.361 -2.455 1.00 84.88 84 THR A N 1
ATOM 629 C CA . THR A 1 84 ? 14.561 6.742 -2.783 1.00 84.88 84 THR A CA 1
ATOM 630 C C . THR A 1 84 ? 14.840 8.142 -2.258 1.00 84.88 84 THR A C 1
ATOM 632 O O . THR A 1 84 ? 13.930 8.899 -1.942 1.00 84.88 84 THR A O 1
ATOM 635 N N . THR A 1 85 ? 16.111 8.538 -2.221 1.00 75.44 85 THR A N 1
ATOM 636 C CA . THR A 1 85 ? 16.520 9.879 -1.766 1.00 75.44 85 THR A CA 1
ATOM 637 C C . THR A 1 85 ? 16.008 11.025 -2.643 1.00 75.44 85 THR A C 1
ATOM 639 O O . THR A 1 85 ? 16.134 12.184 -2.258 1.00 75.44 85 THR A O 1
ATOM 642 N N . ARG A 1 86 ? 15.457 10.714 -3.823 1.00 78.50 86 ARG A N 1
ATOM 643 C CA . ARG A 1 86 ? 14.828 11.676 -4.734 1.00 78.50 86 ARG A CA 1
ATOM 644 C C . ARG A 1 86 ? 13.308 11.743 -4.585 1.00 78.50 86 ARG A C 1
ATOM 646 O O . ARG A 1 86 ? 12.703 12.588 -5.233 1.00 78.50 86 ARG A O 1
ATOM 653 N N . ASP A 1 87 ? 12.705 10.851 -3.801 1.00 82.88 87 ASP A N 1
ATOM 654 C CA . ASP A 1 87 ? 11.259 10.820 -3.613 1.00 82.88 87 ASP A CA 1
ATOM 655 C C . ASP A 1 87 ? 10.796 11.904 -2.626 1.00 82.88 87 ASP A C 1
ATOM 657 O O . ASP A 1 87 ? 11.522 12.330 -1.725 1.00 82.88 87 ASP A O 1
ATOM 661 N N . ASP A 1 88 ? 9.553 12.350 -2.801 1.00 85.38 88 ASP A N 1
ATOM 662 C CA . ASP A 1 88 ? 8.964 13.405 -1.982 1.00 85.38 88 ASP A CA 1
ATOM 663 C C . ASP A 1 88 ? 8.646 12.937 -0.555 1.00 85.38 88 ASP A C 1
ATOM 665 O O . ASP A 1 88 ? 8.461 11.748 -0.277 1.00 85.38 88 ASP A O 1
ATOM 669 N N . LYS A 1 89 ? 8.427 13.908 0.345 1.00 89.88 89 LYS A N 1
ATOM 670 C CA . LYS A 1 89 ? 7.951 13.670 1.724 1.00 89.88 89 LYS A CA 1
ATOM 671 C C . LYS A 1 89 ? 6.689 12.800 1.797 1.00 89.88 89 LYS A C 1
ATOM 673 O O . LYS A 1 89 ? 6.450 12.167 2.820 1.00 89.88 89 LYS A O 1
ATOM 678 N N . LEU A 1 90 ? 5.894 12.770 0.728 1.00 90.31 90 LEU A N 1
ATOM 679 C CA . LEU A 1 90 ? 4.700 11.934 0.605 1.00 90.31 90 LEU A CA 1
ATOM 680 C C . LEU A 1 90 ? 5.040 10.439 0.559 1.00 90.31 90 LEU A C 1
ATOM 682 O O . LEU A 1 90 ? 4.388 9.655 1.243 1.00 90.31 90 LEU A O 1
ATOM 686 N N . CYS A 1 91 ? 6.080 10.050 -0.188 1.00 92.50 91 CYS A N 1
ATOM 687 C CA . CYS A 1 91 ? 6.526 8.657 -0.250 1.00 92.50 91 CYS A CA 1
ATOM 688 C C . CYS A 1 91 ? 6.996 8.203 1.132 1.00 92.50 91 CYS A C 1
ATOM 690 O O . CYS A 1 91 ? 6.572 7.165 1.642 1.00 92.50 91 CYS A O 1
ATOM 692 N N . GLU A 1 92 ? 7.834 9.028 1.761 1.00 92.31 92 GLU A N 1
ATOM 693 C CA . GLU A 1 92 ? 8.370 8.772 3.093 1.00 92.31 92 GLU A CA 1
ATOM 694 C C . GLU A 1 92 ? 7.258 8.665 4.139 1.00 92.31 92 GLU A C 1
ATOM 696 O O . GLU A 1 92 ? 7.255 7.724 4.927 1.00 92.31 92 GLU A O 1
ATOM 701 N N . ASN A 1 93 ? 6.274 9.567 4.124 1.00 92.50 93 ASN A N 1
ATOM 702 C CA . ASN A 1 93 ? 5.129 9.486 5.027 1.00 92.50 93 ASN A CA 1
ATOM 703 C C . ASN A 1 93 ? 4.331 8.189 4.815 1.00 92.50 93 ASN A C 1
ATOM 705 O O . ASN A 1 93 ? 4.107 7.444 5.768 1.00 92.50 93 ASN A O 1
ATOM 709 N N . LEU A 1 94 ? 3.989 7.863 3.567 1.00 92.75 94 LEU A N 1
ATOM 710 C CA . LEU A 1 94 ? 3.280 6.631 3.241 1.00 92.75 94 LEU A CA 1
ATOM 711 C C . LEU A 1 94 ? 4.045 5.404 3.754 1.00 92.75 94 LEU A C 1
ATOM 713 O O . LEU A 1 94 ? 3.512 4.624 4.539 1.00 92.75 94 LEU A O 1
ATOM 717 N N . LYS A 1 95 ? 5.310 5.238 3.357 1.00 93.44 95 LYS A N 1
ATOM 718 C CA . LYS A 1 95 ? 6.090 4.044 3.695 1.00 93.44 95 LYS A CA 1
ATOM 719 C C . LYS A 1 95 ? 6.430 3.966 5.181 1.00 93.44 95 LYS A C 1
ATOM 721 O O . LYS A 1 95 ? 6.251 2.922 5.806 1.00 93.44 95 LYS A O 1
ATOM 726 N N . ASN A 1 96 ? 6.972 5.046 5.734 1.00 91.38 96 ASN A N 1
ATOM 727 C CA . ASN A 1 96 ? 7.647 5.031 7.029 1.00 91.38 96 ASN A CA 1
ATOM 728 C C . ASN A 1 96 ? 6.755 5.445 8.196 1.00 91.38 96 ASN A C 1
ATOM 730 O O . ASN A 1 96 ? 7.137 5.180 9.337 1.00 91.38 96 ASN A O 1
ATOM 734 N N . VAL A 1 97 ? 5.594 6.041 7.924 1.00 91.06 97 VAL A N 1
ATOM 735 C CA . VAL A 1 97 ? 4.588 6.368 8.937 1.00 91.06 97 VAL A CA 1
ATOM 736 C C . VAL A 1 97 ? 3.394 5.433 8.773 1.00 91.06 97 VAL A C 1
ATOM 738 O O . VAL A 1 97 ? 3.229 4.518 9.576 1.00 91.06 97 VAL A O 1
ATOM 741 N N . VAL A 1 98 ? 2.626 5.584 7.692 1.00 92.06 98 VAL A N 1
ATOM 742 C CA . VAL A 1 98 ? 1.329 4.906 7.538 1.00 92.06 98 VAL A CA 1
ATOM 743 C C . VAL A 1 98 ? 1.484 3.384 7.431 1.00 92.06 98 VAL A C 1
ATOM 745 O O . VAL A 1 98 ? 0.919 2.635 8.227 1.00 92.06 98 VAL A O 1
ATOM 748 N N . LEU A 1 99 ? 2.280 2.901 6.471 1.00 93.19 99 LEU A N 1
ATOM 749 C CA . LEU A 1 99 ? 2.442 1.461 6.244 1.00 93.19 99 LEU A CA 1
ATOM 750 C C . LEU A 1 99 ? 3.254 0.801 7.366 1.00 93.19 99 LEU A C 1
ATOM 752 O O . LEU A 1 99 ? 2.897 -0.284 7.834 1.00 93.19 99 LEU A O 1
ATOM 756 N N . ARG A 1 100 ? 4.330 1.447 7.836 1.00 92.44 100 ARG A N 1
ATOM 757 C CA . ARG A 1 100 ? 5.193 0.916 8.906 1.00 92.44 100 ARG A CA 1
ATOM 758 C C . ARG A 1 100 ? 4.456 0.736 10.236 1.00 92.44 100 ARG A C 1
ATOM 760 O O . ARG A 1 100 ? 4.649 -0.297 10.882 1.00 92.44 100 ARG A O 1
ATOM 767 N N . ALA A 1 101 ? 3.604 1.687 10.632 1.00 90.25 101 ALA A N 1
ATOM 768 C CA . ALA A 1 101 ? 2.860 1.620 11.895 1.00 90.25 101 ALA A CA 1
ATOM 769 C C . ALA A 1 101 ? 2.009 0.345 12.014 1.00 90.25 101 ALA A C 1
ATOM 771 O O . ALA A 1 101 ? 1.847 -0.203 13.102 1.00 90.25 101 ALA A O 1
ATOM 772 N N . CYS A 1 102 ? 1.508 -0.161 10.886 1.00 89.81 102 CYS A N 1
ATOM 773 C CA . CYS A 1 102 ? 0.622 -1.320 10.833 1.00 89.81 102 CYS A CA 1
ATOM 774 C C . CYS A 1 102 ? 1.282 -2.626 10.364 1.00 89.81 102 CYS A C 1
ATOM 776 O O . CYS A 1 102 ? 0.648 -3.678 10.430 1.00 89.81 102 CYS A O 1
ATOM 778 N N . THR A 1 103 ? 2.532 -2.589 9.898 1.00 87.75 103 THR A N 1
ATOM 779 C CA . THR A 1 103 ? 3.278 -3.784 9.452 1.00 87.75 103 THR A CA 1
ATOM 780 C C . THR A 1 103 ? 4.278 -4.286 10.479 1.00 87.75 103 THR A C 1
ATOM 782 O O . THR A 1 103 ? 4.651 -5.458 10.451 1.00 87.75 103 THR A O 1
ATOM 785 N N . THR A 1 104 ? 4.696 -3.428 11.408 1.00 76.25 104 THR A N 1
ATOM 786 C CA . THR A 1 104 ? 5.594 -3.837 12.486 1.00 76.25 104 THR A CA 1
ATOM 787 C C . THR A 1 104 ? 4.809 -4.718 13.465 1.00 76.25 104 THR A C 1
ATOM 789 O O . THR A 1 104 ? 3.752 -4.290 13.942 1.00 76.25 104 THR A O 1
ATOM 792 N N . PRO A 1 105 ? 5.260 -5.950 13.767 1.00 59.88 105 PRO A N 1
ATOM 793 C CA . PRO A 1 105 ? 4.604 -6.758 14.781 1.00 59.88 105 PRO A CA 1
ATOM 794 C C . PRO A 1 105 ? 4.691 -6.008 16.109 1.00 59.88 105 PRO A C 1
ATOM 796 O O . PRO A 1 105 ? 5.779 -5.666 16.571 1.00 59.88 105 PRO A O 1
ATOM 799 N N . VAL A 1 106 ? 3.533 -5.733 16.712 1.00 56.06 106 VAL A N 1
ATOM 800 C CA . VAL A 1 106 ? 3.479 -5.269 18.097 1.00 56.06 106 VAL A CA 1
ATOM 801 C C . VAL A 1 106 ? 4.115 -6.383 18.916 1.00 56.06 106 VAL A C 1
ATOM 803 O O . VAL A 1 106 ? 3.565 -7.484 18.972 1.00 56.06 106 VAL A O 1
ATOM 806 N N . VAL A 1 107 ? 5.286 -6.122 19.502 1.00 52.84 107 VAL A N 1
ATOM 807 C CA . VAL A 1 107 ? 5.797 -6.950 20.593 1.00 52.84 107 VAL A CA 1
ATOM 808 C C . VAL A 1 107 ? 4.706 -6.891 21.646 1.00 52.84 107 VAL A C 1
ATOM 810 O O . VAL A 1 107 ? 4.489 -5.854 22.267 1.00 52.84 107 VAL A O 1
ATOM 813 N N . GLN A 1 108 ? 3.922 -7.960 21.744 1.00 44.25 108 GLN A N 1
ATOM 814 C CA . GLN A 1 108 ? 2.980 -8.108 22.830 1.00 44.25 108 GLN A CA 1
ATOM 815 C C . GLN A 1 108 ? 3.838 -8.168 24.087 1.00 44.25 108 GLN A C 1
ATOM 817 O O . GLN A 1 108 ? 4.469 -9.186 24.364 1.00 44.25 108 GLN A O 1
ATOM 822 N N . GLU A 1 109 ? 3.897 -7.065 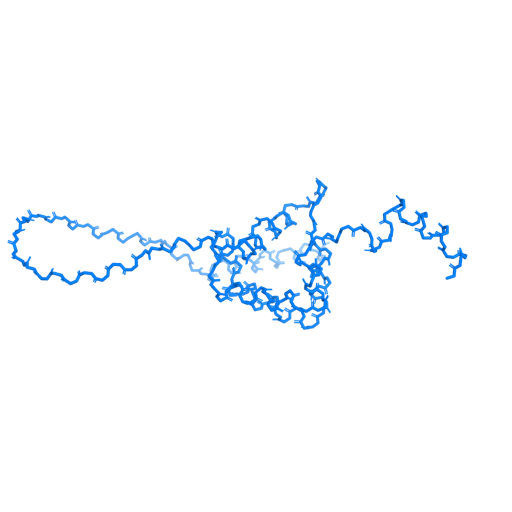24.824 1.00 41.72 109 GLU A N 1
ATOM 823 C CA . GLU A 1 109 ? 4.168 -7.138 26.246 1.00 41.72 109 GLU A CA 1
ATOM 824 C C . GLU A 1 109 ? 2.996 -7.929 26.822 1.00 41.72 109 GLU A C 1
ATOM 826 O O . GLU A 1 109 ? 1.892 -7.422 27.017 1.00 41.72 109 GLU A O 1
ATOM 831 N N . VAL A 1 110 ? 3.203 -9.240 26.931 1.00 46.34 110 VAL A N 1
ATOM 832 C CA . VAL A 1 110 ? 2.323 -10.128 27.669 1.00 46.34 110 VAL A CA 1
ATOM 833 C C . VAL A 1 110 ? 2.481 -9.683 29.111 1.00 46.34 110 VAL A C 1
ATOM 835 O O . VAL A 1 110 ? 3.391 -10.134 29.798 1.00 46.34 110 VAL A O 1
ATOM 838 N N . THR A 1 111 ? 1.656 -8.743 29.562 1.00 46.38 111 THR A N 1
ATOM 839 C CA . THR A 1 111 ? 1.477 -8.560 30.994 1.00 46.38 111 THR A CA 1
ATOM 840 C C . THR A 1 111 ? 0.891 -9.874 31.509 1.00 46.38 111 THR A C 1
ATOM 842 O O . THR A 1 111 ? -0.161 -10.308 31.023 1.00 46.38 111 THR A O 1
ATOM 845 N N . PRO A 1 112 ? 1.572 -10.586 32.424 1.00 43.09 112 PRO A N 1
ATOM 846 C CA . PRO A 1 112 ? 0.962 -11.717 33.092 1.00 43.09 112 PRO A CA 1
ATOM 847 C C . PRO A 1 112 ? -0.270 -11.188 33.818 1.00 43.09 112 PRO A C 1
ATOM 849 O O . PRO A 1 112 ? -0.190 -10.274 34.638 1.00 43.09 112 PRO A O 1
ATOM 852 N N . MET A 1 113 ? -1.427 -11.712 33.438 1.00 49.25 113 MET A N 1
ATOM 853 C CA . MET A 1 113 ? -2.695 -11.400 34.067 1.00 49.25 113 MET A CA 1
ATOM 854 C C . MET A 1 113 ? -2.690 -12.062 35.448 1.00 49.25 113 MET A C 1
ATOM 856 O O . MET A 1 113 ? -3.066 -13.224 35.588 1.00 49.25 113 MET A O 1
ATOM 860 N N . ASP A 1 114 ? -2.182 -11.351 36.455 1.00 43.66 114 ASP A N 1
ATOM 861 C CA . ASP A 1 114 ? -2.272 -11.772 37.851 1.00 43.66 114 ASP A CA 1
ATOM 862 C C . ASP A 1 114 ? -3.656 -11.403 38.387 1.00 43.66 114 ASP A C 1
ATOM 864 O O . ASP A 1 114 ? -3.921 -10.297 38.858 1.00 43.66 114 ASP A O 1
ATOM 868 N N . ASN A 1 115 ? -4.569 -12.366 38.303 1.00 51.31 115 ASN A N 1
ATOM 869 C CA . ASN A 1 115 ? -5.826 -12.335 39.039 1.00 51.31 115 ASN A CA 1
ATOM 870 C C . ASN A 1 115 ? -5.540 -12.846 40.455 1.00 51.31 115 ASN A C 1
ATOM 872 O O . ASN A 1 115 ? -5.694 -14.033 40.739 1.00 51.31 115 ASN A O 1
ATOM 876 N N . SER A 1 116 ? -5.128 -11.949 41.349 1.00 41.00 116 SER A N 1
ATOM 877 C CA . SER A 1 116 ? -5.175 -12.197 42.790 1.00 41.00 116 SER A CA 1
ATOM 878 C C . SER A 1 116 ? -6.280 -11.349 43.417 1.00 41.00 116 SER A C 1
ATOM 880 O O . SER A 1 116 ? -6.185 -10.137 43.587 1.00 41.00 116 SER A O 1
ATOM 882 N N . VAL A 1 117 ? -7.384 -12.030 43.721 1.00 45.47 117 VAL A N 1
ATOM 883 C CA . VAL A 1 117 ? -8.435 -11.556 44.619 1.00 45.47 117 VAL A CA 1
ATOM 884 C C . VAL A 1 117 ? -7.860 -11.543 46.030 1.00 45.47 117 VAL A C 1
ATOM 886 O O . VAL A 1 117 ? -7.590 -12.610 46.574 1.00 45.47 117 VAL A O 1
ATOM 889 N N . ILE A 1 118 ? -7.716 -10.362 46.631 1.00 43.91 118 ILE A N 1
ATOM 890 C CA . ILE A 1 118 ? -7.714 -10.194 48.088 1.00 43.91 118 ILE A CA 1
ATOM 891 C C . ILE A 1 118 ? -8.545 -8.943 48.409 1.00 43.91 118 ILE A C 1
ATOM 893 O O . ILE A 1 118 ? -8.098 -7.813 48.226 1.00 43.91 118 ILE A O 1
ATOM 897 N N . GLU A 1 119 ? -9.779 -9.155 48.876 1.00 42.03 119 GLU A N 1
ATOM 898 C CA . GLU A 1 119 ? -10.478 -8.179 49.719 1.00 42.03 119 GLU A CA 1
ATOM 899 C C . GLU A 1 119 ? -9.668 -7.969 51.001 1.00 42.03 119 GLU A C 1
ATOM 901 O O . GLU A 1 119 ? -9.181 -8.954 51.542 1.00 42.03 119 GLU A O 1
ATOM 906 N N . HIS A 1 120 ? -9.538 -6.722 51.468 1.00 36.94 120 HIS A N 1
ATOM 907 C CA . HIS A 1 120 ? -9.711 -6.250 52.857 1.00 36.94 120 HIS A CA 1
ATOM 908 C C . HIS A 1 120 ? -9.508 -4.715 52.859 1.00 36.94 120 HIS A C 1
ATOM 910 O O . HIS A 1 120 ? -8.431 -4.211 52.546 1.00 36.94 120 HIS A O 1
ATOM 916 N N . ALA A 1 121 ? -10.564 -3.965 53.184 1.00 36.34 121 ALA A N 1
ATOM 917 C CA . ALA A 1 121 ? -10.542 -2.521 53.476 1.00 36.34 121 ALA A CA 1
ATOM 918 C C . ALA A 1 121 ? -10.143 -2.272 54.958 1.00 36.34 121 ALA A C 1
ATOM 920 O O . ALA A 1 121 ? -9.948 -3.254 55.676 1.00 36.34 121 ALA A O 1
ATOM 921 N N . PRO A 1 122 ? -10.171 -1.042 55.526 1.00 46.00 122 PRO A N 1
ATOM 922 C CA . PRO A 1 122 ? -10.020 0.318 54.982 1.00 46.00 122 PRO A CA 1
ATOM 923 C C . PRO A 1 122 ? -8.934 1.132 55.743 1.00 46.00 122 PRO A C 1
ATOM 925 O O . PRO A 1 122 ? -8.656 0.870 56.908 1.00 46.00 122 PRO A O 1
ATOM 928 N N . SER A 1 123 ? -8.388 2.207 55.162 1.00 33.06 123 SER A N 1
ATOM 929 C CA . SER A 1 123 ? -7.966 3.375 55.963 1.00 33.06 123 SER A CA 1
ATOM 930 C C . SER A 1 123 ? -7.754 4.597 55.075 1.00 33.06 123 SER A C 1
ATOM 932 O O . SER A 1 123 ? -7.056 4.531 54.067 1.00 33.06 123 SER A O 1
ATOM 934 N N . GLY A 1 124 ? -8.433 5.691 55.415 1.00 31.33 124 GLY A N 1
ATOM 935 C CA . GLY A 1 124 ? -8.506 6.895 54.599 1.00 31.33 124 GLY A CA 1
ATOM 936 C C . GLY A 1 124 ? -7.369 7.889 54.810 1.00 31.33 124 GLY A C 1
ATOM 937 O O . GLY A 1 124 ? -6.594 7.813 55.754 1.00 31.33 124 GLY A O 1
ATOM 938 N N . THR A 1 125 ? -7.340 8.893 53.941 1.00 31.75 125 THR A N 1
ATOM 939 C CA . THR A 1 125 ? -7.231 10.303 54.333 1.00 31.75 125 THR A CA 1
ATOM 940 C C . THR A 1 125 ? -7.741 11.183 53.191 1.00 31.75 125 THR A C 1
ATOM 942 O O . THR A 1 125 ? -7.536 10.914 52.012 1.00 31.75 125 THR A O 1
ATOM 945 N N . VAL A 1 126 ? -8.492 12.200 53.594 1.00 34.97 126 VAL A N 1
ATOM 946 C CA . VAL A 1 126 ? -9.181 13.230 52.814 1.00 34.97 126 VAL A CA 1
ATOM 947 C C . VAL A 1 126 ? -8.182 14.290 52.336 1.00 34.97 126 VAL A C 1
ATOM 949 O O . VAL A 1 126 ? -7.383 14.741 53.149 1.00 34.97 126 VAL A O 1
ATOM 952 N N . SER A 1 127 ? -8.267 14.750 51.081 1.00 39.00 127 SER A N 1
ATOM 953 C CA . SER A 1 127 ? -8.597 16.160 50.781 1.00 39.00 127 SER A CA 1
ATOM 954 C C . SER A 1 127 ? -8.769 16.443 49.278 1.00 39.00 127 SER A C 1
ATOM 956 O O . SER A 1 127 ? -8.148 15.769 48.458 1.00 39.00 127 SER A O 1
ATOM 958 N N . PRO A 1 128 ? -9.616 17.427 48.916 1.00 42.88 128 PRO A N 1
ATOM 959 C CA . PRO A 1 128 ? -10.103 17.669 47.565 1.00 42.88 128 PRO A CA 1
ATOM 960 C C . PRO A 1 128 ? -9.271 18.729 46.834 1.00 42.88 128 PRO A C 1
ATOM 962 O O . PRO A 1 128 ? -8.708 19.623 47.460 1.00 42.88 128 PRO A O 1
ATOM 965 N N . ASN A 1 129 ? -9.285 18.704 45.502 1.00 33.88 129 ASN A N 1
ATOM 966 C CA . ASN A 1 129 ? -9.302 19.959 44.761 1.00 33.88 129 ASN A CA 1
ATOM 967 C C . ASN A 1 129 ? -10.036 19.795 43.434 1.00 33.88 129 ASN A C 1
ATOM 969 O O . ASN A 1 129 ? -9.583 19.141 42.498 1.00 33.88 129 ASN A O 1
ATOM 973 N N . ASP A 1 130 ? -11.206 20.415 43.432 1.00 33.84 130 ASP A N 1
ATOM 974 C CA . ASP A 1 130 ? -12.024 20.761 42.290 1.00 33.84 130 ASP A CA 1
ATOM 975 C C . ASP A 1 130 ? -11.289 21.816 41.452 1.00 33.84 130 ASP A C 1
ATOM 977 O O . ASP A 1 130 ? -10.796 22.809 41.990 1.00 33.84 130 ASP A O 1
ATOM 981 N N . SER A 1 131 ? -11.218 21.620 40.139 1.00 39.56 131 SER A N 1
ATOM 982 C CA . SER A 1 131 ? -11.037 22.694 39.157 1.00 39.56 131 SER A CA 1
ATOM 983 C C . SER A 1 131 ? -11.428 22.164 37.787 1.00 39.56 131 SER A C 1
ATOM 985 O O . SER A 1 131 ? -10.616 21.698 36.990 1.00 39.56 131 SER A O 1
ATOM 987 N N . THR A 1 132 ? -12.730 22.247 37.541 1.00 43.28 132 THR A N 1
ATOM 988 C CA . THR A 1 132 ? -13.339 22.182 36.217 1.00 43.28 132 THR A CA 1
ATOM 989 C C . THR A 1 132 ? -12.763 23.305 35.349 1.00 43.28 132 THR A C 1
ATOM 991 O O . THR A 1 132 ? -13.129 24.468 35.490 1.00 43.28 132 THR A O 1
ATOM 994 N N . GLY A 1 133 ? -11.841 22.956 34.451 1.00 35.53 133 GLY A N 1
ATOM 995 C CA . GLY A 1 133 ? -11.293 23.839 33.422 1.00 35.53 133 GLY A CA 1
ATOM 996 C C . GLY A 1 133 ? -11.823 23.453 32.046 1.00 35.53 133 GLY A C 1
ATOM 997 O O . GLY A 1 133 ? -11.109 22.850 31.251 1.00 35.53 133 GLY A O 1
ATOM 998 N N . SER A 1 134 ? -13.088 23.773 31.769 1.00 41.62 134 SER A N 1
ATOM 999 C CA . SER A 1 134 ? -13.664 23.665 30.426 1.00 41.62 134 SER A CA 1
ATOM 1000 C C . SER A 1 134 ? -13.072 24.761 29.537 1.00 41.62 134 SER A C 1
ATOM 1002 O O . SER A 1 134 ? -13.545 25.897 29.537 1.00 41.62 134 SER A O 1
ATOM 1004 N N . ALA A 1 135 ? -12.027 24.436 28.777 1.00 41.25 135 ALA A N 1
ATOM 1005 C CA . ALA A 1 135 ? -11.527 25.294 27.710 1.00 41.25 135 ALA A CA 1
ATOM 1006 C C . ALA A 1 135 ? -12.418 25.130 26.468 1.00 41.25 135 ALA A C 1
ATOM 1008 O O . ALA A 1 135 ? -12.171 24.302 25.593 1.00 41.25 135 ALA A O 1
ATOM 1009 N N . THR A 1 136 ? -13.488 25.917 26.405 1.00 43.91 136 THR A N 1
ATOM 1010 C CA . THR A 1 136 ? -14.286 26.112 25.190 1.00 43.91 136 THR A CA 1
ATOM 1011 C C . THR A 1 136 ? -13.423 26.816 24.141 1.00 43.91 136 THR A C 1
ATOM 1013 O O . THR A 1 136 ? -13.141 28.008 24.254 1.00 43.91 136 THR A O 1
ATOM 1016 N N . LEU A 1 137 ? -12.989 26.079 23.118 1.00 47.66 137 LEU A N 1
ATOM 1017 C CA . LEU A 1 137 ? -12.455 26.664 21.889 1.00 47.66 137 LEU A CA 1
ATOM 1018 C C . LEU A 1 137 ? -13.590 27.413 21.165 1.00 47.66 137 LEU A C 1
ATOM 1020 O O . LEU A 1 137 ? -14.706 26.889 21.099 1.00 47.66 137 LEU A O 1
ATOM 1024 N N . PRO A 1 138 ? -13.354 28.611 20.601 1.00 46.97 138 PRO A N 1
ATOM 1025 C CA . PRO A 1 138 ? -14.365 29.281 19.799 1.00 46.97 138 PRO A CA 1
ATOM 1026 C C . PRO A 1 138 ? -14.592 28.482 18.510 1.00 46.97 138 PRO A C 1
ATOM 1028 O O . PRO A 1 138 ? -13.739 28.438 17.624 1.00 46.97 138 PRO A O 1
ATOM 1031 N N . VAL A 1 139 ? -15.761 27.848 18.403 1.00 53.25 139 VAL A N 1
ATOM 1032 C CA . VAL A 1 139 ? -16.267 27.291 17.147 1.00 53.25 139 VAL A CA 1
ATOM 1033 C C . VAL A 1 139 ? -16.559 28.471 16.226 1.00 53.25 139 VAL A C 1
ATOM 1035 O O . VAL A 1 139 ? -17.583 29.142 16.351 1.00 53.25 139 VAL A O 1
ATOM 1038 N N . VAL A 1 140 ? -15.628 28.764 15.321 1.00 55.94 140 VAL A N 1
ATOM 1039 C CA . VAL A 1 140 ? -15.873 29.701 14.224 1.00 55.94 140 VAL A CA 1
ATOM 1040 C C . VAL A 1 140 ? -16.959 29.076 13.341 1.00 55.94 140 VAL A C 1
ATOM 1042 O O . VAL A 1 140 ? -16.785 27.940 12.892 1.00 55.94 140 VAL A O 1
ATOM 1045 N N . PRO A 1 141 ? -18.090 29.759 13.087 1.00 55.81 141 PRO A N 1
ATOM 1046 C CA . PRO A 1 141 ? -19.159 29.183 12.290 1.00 55.81 141 PRO A CA 1
ATOM 1047 C C . PRO A 1 141 ? -18.636 28.878 10.885 1.00 55.81 141 PRO A C 1
ATOM 1049 O O . PRO A 1 141 ? -18.216 29.784 10.162 1.00 55.81 141 PRO A O 1
ATOM 1052 N N . HIS A 1 142 ? -18.691 27.604 10.482 1.00 59.38 142 HIS A N 1
ATOM 1053 C CA . HIS A 1 142 ? -18.242 27.133 9.166 1.00 59.38 142 HIS A CA 1
ATOM 1054 C C . HIS A 1 142 ? -18.842 27.949 8.005 1.00 59.38 142 HIS A C 1
ATOM 1056 O O . HIS A 1 142 ? -18.198 28.127 6.974 1.00 59.38 142 HIS A O 1
ATOM 1062 N N . PHE A 1 143 ? -20.031 28.528 8.195 1.00 56.69 143 PHE A N 1
ATOM 1063 C CA . PHE A 1 143 ? -20.693 29.408 7.230 1.00 56.69 143 PHE A CA 1
ATOM 1064 C C . PHE A 1 143 ? -19.849 30.620 6.797 1.00 56.69 143 PHE A C 1
ATOM 1066 O O . PHE A 1 143 ? -19.916 31.016 5.634 1.00 56.69 143 PHE A O 1
ATOM 1073 N N . VAL A 1 144 ? -19.013 31.181 7.681 1.00 58.59 144 VAL A N 1
ATOM 1074 C CA . VAL A 1 144 ? -18.182 32.359 7.361 1.00 58.59 144 VAL A CA 1
ATOM 1075 C C . VAL A 1 144 ? -16.983 31.972 6.485 1.00 58.59 144 VAL A C 1
ATOM 1077 O O . VAL A 1 144 ? -16.611 32.712 5.573 1.00 58.59 144 VAL A O 1
ATOM 1080 N N . ALA A 1 145 ? -16.419 30.780 6.701 1.00 60.81 145 ALA A N 1
ATOM 1081 C CA . ALA A 1 145 ? -15.318 30.256 5.894 1.00 60.81 145 ALA A CA 1
ATOM 1082 C C . ALA A 1 145 ? -15.772 29.909 4.466 1.00 60.81 145 ALA A C 1
ATOM 1084 O O . ALA A 1 145 ? -15.092 30.263 3.503 1.00 60.81 145 ALA A O 1
ATOM 1085 N N . PHE A 1 146 ? -16.950 29.290 4.317 1.00 66.56 146 PHE A N 1
ATOM 1086 C CA . PHE A 1 146 ? -17.512 28.973 3.000 1.00 66.56 146 PHE A CA 1
ATOM 1087 C C . PHE A 1 146 ? -17.871 30.229 2.200 1.00 66.56 146 PHE A C 1
ATOM 1089 O O . PHE A 1 146 ? -17.536 30.308 1.019 1.00 66.56 146 PHE A O 1
ATOM 1096 N N . ALA A 1 147 ? -18.471 31.241 2.837 1.00 68.44 147 ALA A N 1
ATOM 1097 C CA . ALA A 1 147 ? -18.781 32.507 2.172 1.00 68.44 147 ALA A CA 1
ATOM 1098 C C . ALA A 1 147 ? -17.511 33.217 1.667 1.00 68.44 147 ALA A C 1
ATOM 1100 O O . ALA A 1 147 ? -17.478 33.684 0.529 1.00 68.44 147 ALA A O 1
ATOM 1101 N N . SER A 1 148 ? -16.444 33.231 2.475 1.00 71.81 148 SER A N 1
ATOM 1102 C CA . SER A 1 148 ? -15.146 33.799 2.087 1.00 71.81 148 SER A CA 1
ATOM 1103 C C . SER A 1 148 ? -14.527 33.064 0.889 1.00 71.81 148 SER A C 1
ATOM 1105 O O . SER A 1 148 ? -14.100 33.693 -0.080 1.00 71.81 148 SER A O 1
ATOM 1107 N N . LEU A 1 149 ? -14.562 31.725 0.894 1.00 78.62 149 LEU A N 1
ATOM 1108 C CA . LEU A 1 149 ? -14.044 30.915 -0.211 1.00 78.62 149 LEU A CA 1
ATOM 1109 C C . LEU A 1 149 ? -14.824 31.158 -1.514 1.00 78.62 149 LEU A C 1
ATOM 1111 O O . LEU A 1 149 ? -14.222 31.305 -2.577 1.00 78.62 149 LEU A O 1
ATOM 1115 N N . CYS A 1 150 ? -16.156 31.253 -1.437 1.00 79.88 150 CYS A N 1
ATOM 1116 C CA . CYS A 1 150 ? -17.009 31.539 -2.590 1.00 79.88 150 CYS A CA 1
ATOM 1117 C C . CYS A 1 150 ? -16.704 32.908 -3.211 1.00 79.88 150 CYS A C 1
ATOM 1119 O O . CYS A 1 150 ? -16.591 33.007 -4.431 1.00 79.88 150 CYS A O 1
ATOM 1121 N N . VAL A 1 151 ? -16.516 33.951 -2.396 1.00 84.81 151 VAL A N 1
ATOM 1122 C CA . VAL A 1 151 ? -16.177 35.294 -2.895 1.00 84.81 151 VAL A CA 1
ATOM 1123 C C . VAL A 1 151 ? -14.821 35.293 -3.606 1.00 84.81 151 VAL A C 1
ATOM 1125 O O . VAL A 1 151 ? -14.706 35.856 -4.693 1.00 84.81 151 VAL A O 1
ATOM 1128 N N . LEU A 1 152 ? -13.813 34.603 -3.062 1.00 82.62 152 LEU A N 1
ATOM 1129 C CA . LEU A 1 152 ? -12.487 34.496 -3.686 1.00 82.62 152 LEU A CA 1
ATOM 1130 C C . LEU A 1 152 ? -12.517 33.731 -5.016 1.00 82.62 152 LEU A C 1
ATOM 1132 O O . LEU A 1 152 ? -11.822 34.107 -5.963 1.00 82.62 152 LEU A O 1
ATOM 1136 N N . LEU A 1 153 ? -13.332 32.677 -5.109 1.00 84.00 153 LEU A N 1
ATOM 1137 C CA . LEU A 1 153 ? -13.500 31.915 -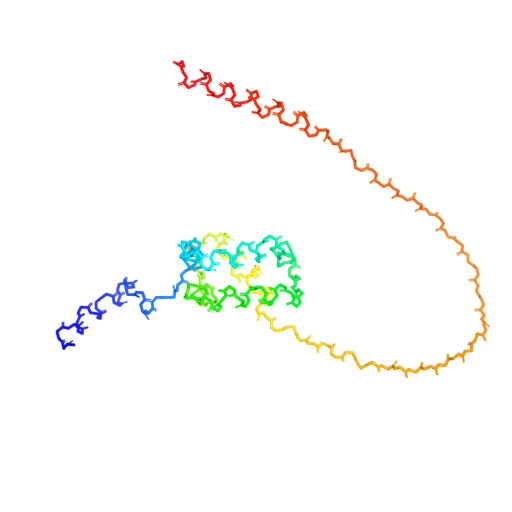6.346 1.00 84.00 153 LEU A CA 1
ATOM 1138 C C . LEU A 1 153 ? -14.203 32.740 -7.428 1.00 84.00 153 LEU A C 1
ATOM 1140 O O . LEU A 1 153 ? -13.745 32.731 -8.569 1.00 84.00 153 LEU A O 1
ATOM 1144 N N . LEU A 1 154 ? -15.244 33.499 -7.071 1.00 83.44 154 LEU A N 1
ATOM 1145 C CA . LEU A 1 154 ? -15.930 34.403 -8.000 1.00 83.44 154 LEU A CA 1
ATOM 1146 C C . LEU A 1 154 ? -15.006 35.527 -8.486 1.00 83.44 154 LEU A C 1
ATOM 1148 O O . LEU A 1 154 ? -14.961 35.803 -9.683 1.00 83.44 154 LEU A O 1
ATOM 1152 N N . PHE A 1 155 ? -14.212 36.117 -7.588 1.00 83.00 155 PHE A N 1
ATOM 1153 C CA . PHE A 1 155 ? -13.256 37.168 -7.944 1.00 83.00 155 PHE A CA 1
ATOM 1154 C C . PHE A 1 155 ? -12.183 36.649 -8.912 1.00 83.00 155 PHE A 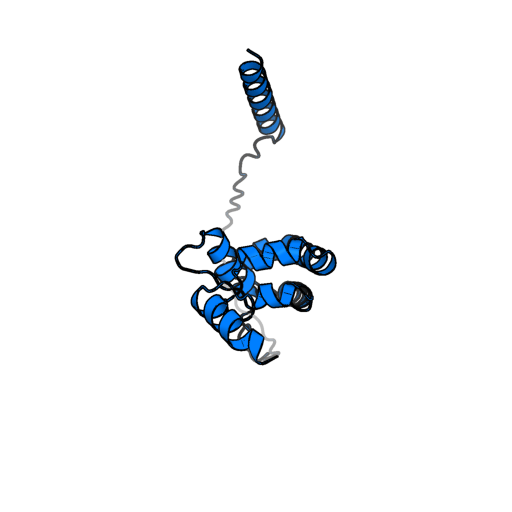C 1
ATOM 1156 O O . PHE A 1 155 ? -11.883 37.272 -9.932 1.00 83.00 155 PHE A O 1
ATOM 1163 N N . ARG A 1 156 ? -11.651 35.449 -8.649 1.00 84.00 156 ARG A N 1
ATOM 1164 C CA . ARG A 1 156 ? -10.665 34.813 -9.528 1.00 84.00 156 ARG A CA 1
ATOM 1165 C C . ARG A 1 156 ? -11.245 34.453 -10.896 1.00 84.00 156 ARG A C 1
ATOM 1167 O O . ARG A 1 156 ? -10.535 34.545 -11.891 1.00 84.00 156 ARG A O 1
ATOM 1174 N N . TRP A 1 157 ? -12.523 34.089 -10.952 1.00 76.75 157 TRP A N 1
ATOM 1175 C CA . TRP A 1 157 ? -13.223 33.840 -12.210 1.00 76.75 157 TRP A CA 1
ATOM 1176 C C . TRP A 1 157 ? -13.414 35.131 -13.018 1.00 76.75 157 TRP A C 1
ATOM 1178 O O . TRP A 1 157 ? -13.135 35.144 -14.212 1.00 76.75 157 TRP A O 1
ATOM 1188 N N . SER A 1 158 ? -13.783 36.242 -12.367 1.00 78.56 158 SER A N 1
ATOM 1189 C CA . SER A 1 158 ? -13.936 37.539 -13.043 1.00 78.56 158 SER A CA 1
ATOM 1190 C C . SER A 1 158 ? -12.634 38.091 -13.630 1.00 78.56 158 SER A C 1
ATOM 1192 O O . SER A 1 158 ? -12.660 38.616 -14.737 1.00 78.56 158 SER A O 1
ATOM 1194 N N . LEU A 1 159 ? -11.491 37.914 -12.952 1.00 75.19 159 LEU A N 1
ATOM 1195 C CA . LEU A 1 159 ? -10.183 38.301 -13.501 1.00 75.19 159 LEU A CA 1
ATOM 1196 C C . LEU A 1 159 ? -9.723 37.422 -14.670 1.00 75.19 159 LEU A C 1
ATOM 1198 O O . LEU A 1 159 ? -8.807 37.805 -15.380 1.00 75.19 159 LEU A O 1
ATOM 1202 N N . SER A 1 160 ? -10.305 36.236 -14.846 1.00 72.19 160 SER A N 1
ATOM 1203 C CA . SER A 1 160 ? -9.958 35.345 -15.956 1.00 72.19 160 SER A CA 1
ATOM 1204 C C . SER A 1 160 ? -10.791 35.607 -17.214 1.00 72.19 160 SER A C 1
ATOM 1206 O O . SER A 1 160 ? -10.490 35.032 -18.258 1.00 72.19 160 SER A O 1
ATOM 1208 N N . ILE A 1 161 ? -11.858 36.405 -17.102 1.00 72.12 161 ILE A N 1
ATOM 1209 C CA . ILE A 1 161 ? -12.786 36.743 -18.193 1.00 72.12 161 ILE A CA 1
ATOM 1210 C C . ILE A 1 161 ? -12.478 38.125 -18.794 1.00 72.12 161 ILE A C 1
ATOM 1212 O O . ILE A 1 161 ? -12.913 38.404 -19.910 1.00 72.12 161 ILE A O 1
ATOM 1216 N N . TYR A 1 162 ? -11.732 38.967 -18.076 1.00 60.97 162 TYR A N 1
ATOM 1217 C CA . TYR A 1 162 ? -11.264 40.276 -18.536 1.00 60.97 162 TYR A CA 1
ATOM 1218 C C . TYR A 1 162 ? -9.799 40.199 -18.972 1.00 60.97 162 TYR A C 1
ATOM 1220 O O . TYR A 1 162 ? -9.467 40.781 -20.027 1.00 60.97 162 TYR A O 1
#